Protein AF-A0AAV5J880-F1 (afdb_monomer_lite)

Sequence (128 aa):
MFLLFVLTVALAVVATTCWPHLLNKWCQSLRRSCTEEVECVVCLSKVSRSEKLRSLPTCRHTYHHSCIENWLKVRPTCPLCRIHVPPRRNFLLTLLLYLVQRIGKWLQKYPLTSEIQSAVWESLGYIS

Foldseek 3Di:
DVVVVVVVVVVVCVVPVPPPPVVVVPPPPPPDDDDPQQAAPQVRHGDDPPAQKDAAPPPRRIHGPVSVVVVCVPAQADPPPRHGGDPPDPVVVVVVVVVVVVVVVVCVVDPDPPVVVVVVCVVVVNDD

Organism: NCBI:txid152421

Structure (mmCIF, N/CA/C/O backbone):
data_AF-A0AAV5J880-F1
#
_entry.id   AF-A0AAV5J880-F1
#
loop_
_atom_site.group_PDB
_atom_site.id
_atom_site.type_symbol
_atom_site.label_atom_id
_atom_site.label_alt_id
_atom_site.label_comp_id
_atom_site.label_asym_id
_atom_site.label_entity_id
_atom_site.label_seq_id
_atom_site.pdbx_PDB_ins_code
_atom_site.Cartn_x
_atom_site.Cartn_y
_atom_site.Cartn_z
_atom_site.occupancy
_atom_site.B_iso_or_equiv
_atom_site.auth_seq_id
_atom_site.auth_comp_id
_atom_site.auth_asym_id
_atom_site.auth_atom_id
_atom_site.pdbx_PDB_model_num
ATOM 1 N N . MET A 1 1 ? -19.280 62.626 -11.057 1.00 74.25 1 MET A N 1
ATOM 2 C CA . MET A 1 1 ? -20.486 61.834 -10.710 1.00 74.25 1 MET A CA 1
ATOM 3 C C . MET A 1 1 ? -20.459 60.429 -11.316 1.00 74.25 1 MET A C 1
ATOM 5 O O . MET A 1 1 ? -20.581 59.485 -10.553 1.00 74.25 1 MET A O 1
ATOM 9 N N . PHE A 1 2 ? -20.199 60.256 -12.620 1.00 74.38 2 PHE A N 1
ATOM 10 C CA . PHE A 1 2 ? -20.084 58.922 -13.247 1.00 74.38 2 PHE A CA 1
ATOM 11 C C . PHE A 1 2 ? -18.973 58.031 -12.662 1.00 74.38 2 PHE A C 1
ATOM 13 O O . PHE A 1 2 ? -19.210 56.858 -12.413 1.00 74.38 2 PHE A O 1
ATOM 20 N N . LEU A 1 3 ? -17.793 58.583 -12.352 1.00 76.12 3 LEU A N 1
ATOM 21 C CA . LEU A 1 3 ? -16.695 57.814 -11.739 1.00 76.12 3 LEU A CA 1
ATOM 22 C C . LEU A 1 3 ? -17.024 57.311 -10.325 1.00 76.12 3 LEU A C 1
ATOM 24 O O . LEU A 1 3 ? -16.659 56.196 -9.971 1.00 76.12 3 LEU A O 1
ATOM 28 N N . LEU A 1 4 ? -17.761 58.104 -9.539 1.00 76.38 4 LEU A N 1
ATOM 29 C CA . LEU A 1 4 ? -18.234 57.688 -8.215 1.00 76.38 4 LEU A CA 1
ATOM 30 C C . LEU A 1 4 ? -19.270 56.567 -8.335 1.00 76.38 4 LEU A C 1
ATOM 32 O O . LEU A 1 4 ? -19.216 55.623 -7.562 1.00 76.38 4 LEU A O 1
ATOM 36 N N . PHE A 1 5 ? -20.148 56.631 -9.339 1.00 81.44 5 PHE A N 1
ATOM 37 C CA . PHE A 1 5 ? -21.125 55.578 -9.614 1.00 81.44 5 PHE A CA 1
ATOM 38 C C . PHE A 1 5 ? -20.465 54.271 -10.083 1.00 81.44 5 PHE A C 1
ATOM 40 O O . PHE A 1 5 ? -20.833 53.191 -9.639 1.00 81.44 5 PHE A O 1
ATOM 47 N N . VAL A 1 6 ? -19.438 54.351 -10.934 1.00 81.81 6 VAL A N 1
ATOM 48 C CA . VAL A 1 6 ? -18.683 53.164 -11.372 1.00 81.81 6 VAL A CA 1
ATOM 49 C C . VAL A 1 6 ? -17.923 52.532 -10.202 1.00 81.81 6 VAL A C 1
ATOM 51 O O . VAL A 1 6 ? -17.913 51.310 -10.074 1.00 81.81 6 VAL A O 1
ATOM 54 N N . LEU A 1 7 ? -17.343 53.341 -9.308 1.00 81.62 7 LEU A N 1
ATOM 55 C CA . LEU A 1 7 ? -16.663 52.840 -8.112 1.00 81.62 7 LEU A CA 1
ATOM 56 C C . LEU A 1 7 ? -17.636 52.215 -7.106 1.00 81.62 7 LEU A C 1
ATOM 58 O O . LEU A 1 7 ? -17.335 51.156 -6.561 1.00 81.62 7 LEU A O 1
ATOM 62 N N . THR A 1 8 ? -18.813 52.806 -6.880 1.00 81.56 8 THR A N 1
ATOM 63 C CA . THR A 1 8 ? -19.807 52.223 -5.965 1.00 81.56 8 THR A CA 1
ATOM 64 C C . THR A 1 8 ? -20.385 50.921 -6.510 1.00 81.56 8 THR A C 1
ATOM 66 O O . THR A 1 8 ? -20.529 49.963 -5.753 1.00 81.56 8 THR A O 1
ATOM 69 N N . VAL A 1 9 ? -20.641 50.840 -7.820 1.00 81.81 9 VAL A N 1
ATOM 70 C CA . VAL A 1 9 ? -21.085 49.600 -8.471 1.00 81.81 9 VAL A CA 1
ATOM 71 C C . VAL A 1 9 ? -19.985 48.535 -8.420 1.00 81.81 9 VAL A C 1
ATOM 73 O O . VAL A 1 9 ? -20.271 47.397 -8.063 1.00 81.81 9 VAL A O 1
ATOM 76 N N . ALA A 1 10 ? -18.722 48.885 -8.682 1.00 80.19 10 ALA A N 1
ATOM 77 C CA . ALA A 1 10 ? -17.607 47.939 -8.601 1.00 80.19 10 ALA A CA 1
ATOM 78 C C . ALA A 1 10 ? -17.411 47.381 -7.179 1.00 80.19 10 ALA A C 1
ATOM 80 O O . ALA A 1 10 ? -17.258 46.172 -7.008 1.00 80.19 10 ALA A O 1
ATOM 81 N N . LEU A 1 11 ? -17.479 48.233 -6.150 1.00 78.56 11 LEU A N 1
ATOM 82 C CA . LEU A 1 11 ? -17.375 47.807 -4.750 1.00 78.56 11 LEU A CA 1
ATOM 83 C C . LEU A 1 11 ? -18.558 46.921 -4.325 1.00 78.56 11 LEU A C 1
ATOM 85 O O . LEU A 1 11 ? -18.355 45.927 -3.629 1.00 78.56 11 LEU A O 1
ATOM 89 N N . ALA A 1 12 ? -19.776 47.225 -4.785 1.00 78.00 12 ALA A N 1
ATOM 90 C CA . ALA A 1 12 ? -20.960 46.408 -4.518 1.00 78.00 12 ALA A CA 1
ATOM 91 C C . ALA A 1 12 ? -20.909 45.040 -5.227 1.00 78.00 12 ALA A C 1
ATOM 93 O O . ALA A 1 12 ? -21.299 44.025 -4.647 1.00 78.00 12 ALA A O 1
ATOM 94 N N . VAL A 1 13 ? -20.384 44.984 -6.455 1.00 73.56 13 VAL A N 1
ATOM 95 C CA . VAL A 1 13 ? -20.176 43.724 -7.188 1.00 73.56 13 VAL A CA 1
ATOM 96 C C . VAL A 1 13 ? -19.132 42.860 -6.476 1.00 73.56 13 VAL A C 1
ATOM 98 O O . VAL A 1 13 ? -19.406 41.696 -6.207 1.00 73.56 13 VAL A O 1
ATOM 101 N N . VAL A 1 14 ? -17.993 43.427 -6.060 1.00 67.69 14 VAL A N 1
ATOM 102 C CA . VAL A 1 14 ? -16.963 42.688 -5.299 1.00 67.69 14 VAL A CA 1
ATOM 103 C C . VAL A 1 14 ? -17.510 42.165 -3.964 1.00 67.69 14 VAL A C 1
ATOM 105 O O . VAL A 1 14 ? -17.241 41.020 -3.593 1.00 67.69 14 VAL A O 1
ATOM 108 N N . ALA A 1 15 ? -18.320 42.965 -3.263 1.00 67.25 15 ALA A N 1
ATOM 109 C CA . ALA A 1 15 ? -18.946 42.561 -2.007 1.00 67.25 15 ALA A CA 1
ATOM 110 C C . ALA A 1 15 ? -19.981 41.434 -2.181 1.00 67.25 15 ALA A C 1
ATOM 112 O O . ALA A 1 15 ? -20.133 40.614 -1.283 1.00 67.25 15 ALA A O 1
ATOM 113 N N . THR A 1 16 ? -20.674 41.351 -3.321 1.00 65.75 16 THR A N 1
ATOM 114 C CA . THR A 1 16 ? -21.747 40.364 -3.545 1.00 65.75 16 THR A CA 1
ATOM 115 C C . THR A 1 16 ? -21.271 39.078 -4.223 1.00 65.75 16 THR A C 1
ATOM 117 O O . THR A 1 16 ? -21.770 38.004 -3.891 1.00 65.75 16 THR A O 1
ATOM 120 N N . THR A 1 17 ? -20.263 39.125 -5.100 1.00 60.97 17 THR A N 1
ATOM 121 C CA . THR A 1 17 ? -19.743 37.923 -5.782 1.00 60.97 17 THR A CA 1
ATOM 122 C C . THR A 1 17 ? -18.759 37.114 -4.937 1.00 60.97 17 THR A C 1
AT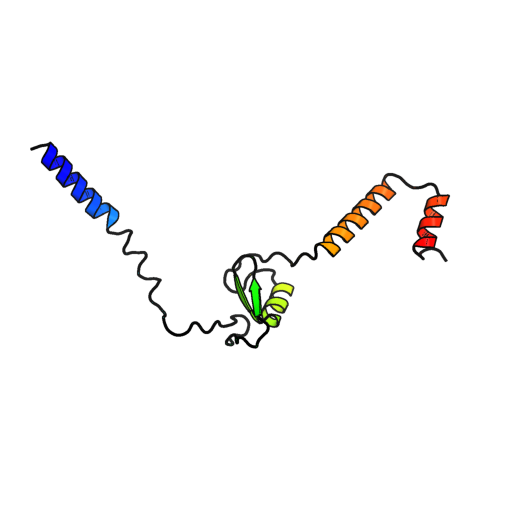OM 124 O O . THR A 1 17 ? -18.529 35.942 -5.227 1.00 60.97 17 THR A O 1
ATOM 127 N N . CYS A 1 18 ? -18.183 37.701 -3.881 1.00 54.94 18 CYS A N 1
ATOM 128 C CA . CYS A 1 18 ? -17.237 37.008 -2.998 1.00 54.94 18 CYS A CA 1
ATOM 129 C C . CYS A 1 18 ? -17.882 36.461 -1.705 1.00 54.94 18 CYS A C 1
ATOM 131 O O . CYS A 1 18 ? -17.283 35.641 -1.007 1.00 54.94 18 CYS A O 1
ATOM 133 N N . TRP A 1 19 ? -19.120 36.860 -1.388 1.00 51.66 19 TRP A N 1
ATOM 134 C CA . TRP A 1 19 ? -19.759 36.546 -0.103 1.00 51.66 19 TRP A CA 1
ATOM 135 C C . TRP A 1 19 ? -20.428 35.157 0.013 1.00 51.66 19 TRP A C 1
ATOM 137 O O . TRP A 1 19 ? -20.451 34.637 1.127 1.00 51.66 19 TRP A O 1
ATOM 147 N N . PRO A 1 20 ? -20.884 34.449 -1.048 1.00 53.09 20 PRO A N 1
ATOM 148 C CA . PRO A 1 20 ? -21.447 33.108 -0.855 1.00 53.09 20 PRO A CA 1
ATOM 149 C C . PRO A 1 20 ? -20.469 31.952 -1.132 1.00 53.09 20 PRO A C 1
ATOM 151 O O . PRO A 1 20 ? -20.830 30.800 -0.904 1.00 53.09 20 PRO A O 1
ATOM 154 N N . HIS A 1 21 ? -19.225 32.205 -1.565 1.00 52.31 21 HIS A N 1
ATOM 155 C CA . HIS A 1 21 ? -18.253 31.123 -1.811 1.00 52.31 21 HIS A CA 1
ATOM 156 C C . HIS A 1 21 ? -17.280 30.849 -0.653 1.00 52.31 21 HIS A C 1
ATOM 158 O O . HIS A 1 21 ? -16.712 29.757 -0.583 1.00 52.31 21 HIS A O 1
ATOM 164 N N . LEU A 1 22 ? -17.129 31.782 0.293 1.00 52.81 22 LEU A N 1
ATOM 165 C CA . LEU A 1 22 ? -16.276 31.608 1.478 1.00 52.81 22 LEU A CA 1
ATOM 166 C C . LEU A 1 22 ? -17.024 31.069 2.710 1.00 52.81 22 LEU A C 1
ATOM 168 O O . LEU A 1 22 ? -16.373 30.580 3.625 1.00 52.81 22 LEU A O 1
ATOM 172 N N . LEU A 1 23 ? -18.363 31.051 2.717 1.00 53.69 23 LEU A N 1
ATOM 173 C CA . LEU A 1 23 ? -19.167 30.489 3.817 1.00 53.69 23 LEU A CA 1
ATOM 174 C C . LEU A 1 23 ? -19.648 29.041 3.580 1.00 53.69 23 LEU A C 1
ATOM 176 O O . LEU A 1 23 ? -20.038 28.374 4.531 1.00 53.69 23 LEU A O 1
ATOM 180 N N . ASN A 1 24 ? -19.534 28.493 2.361 1.00 53.28 24 ASN A N 1
ATOM 181 C CA . ASN A 1 24 ? -19.839 27.073 2.087 1.00 53.28 24 ASN A CA 1
ATOM 182 C C . ASN A 1 24 ? -18.634 26.130 2.328 1.00 53.28 24 ASN A C 1
ATOM 184 O O . ASN A 1 24 ? -18.773 24.913 2.376 1.00 53.28 24 ASN A O 1
ATOM 188 N N . LYS A 1 25 ? -17.422 26.660 2.544 1.00 47.94 25 LYS A N 1
ATOM 189 C CA . LYS A 1 25 ? -16.267 25.834 2.961 1.00 47.94 25 LYS A CA 1
ATOM 190 C C . LYS A 1 25 ? -16.120 25.676 4.477 1.00 47.94 25 LYS A C 1
ATOM 192 O O . LYS A 1 25 ? -15.216 24.979 4.922 1.00 47.94 25 LYS A O 1
ATOM 197 N N . TRP A 1 26 ? -17.012 26.273 5.265 1.00 50.16 26 TRP A N 1
ATOM 198 C CA . TRP A 1 26 ? -16.858 26.380 6.720 1.00 50.16 26 TRP A CA 1
ATOM 199 C C . TRP A 1 26 ? -17.897 25.601 7.539 1.00 50.16 26 TRP A C 1
ATOM 201 O O . TRP A 1 26 ? -18.022 25.814 8.740 1.00 50.16 26 TRP A O 1
ATOM 211 N N . CYS A 1 27 ? -18.578 24.623 6.931 1.00 53.75 27 CYS A N 1
ATOM 212 C CA . CYS A 1 27 ? -19.441 23.676 7.654 1.00 53.75 27 CYS A CA 1
ATOM 213 C C . CYS A 1 27 ? -19.141 22.190 7.364 1.00 53.75 27 CYS A C 1
ATOM 215 O O . CYS A 1 27 ? -20.025 21.343 7.445 1.00 53.75 27 CYS A O 1
ATOM 217 N N . GLN A 1 28 ? -17.878 21.850 7.070 1.00 51.00 28 GLN A N 1
ATOM 218 C CA . GLN A 1 28 ? -17.387 20.460 7.143 1.00 51.00 28 GLN A CA 1
ATOM 219 C C . GLN A 1 28 ? -16.157 20.262 8.048 1.00 51.00 28 GLN A C 1
ATOM 221 O O . GLN A 1 28 ? -15.765 19.122 8.272 1.00 51.00 28 GLN A O 1
ATOM 226 N N . SER A 1 29 ? -15.584 21.319 8.640 1.00 51.22 29 SER A N 1
ATOM 227 C CA . SER A 1 29 ? -14.341 21.205 9.433 1.00 51.22 29 SER A CA 1
ATOM 228 C C . SER A 1 29 ? -14.491 21.361 10.954 1.00 51.22 29 SER A C 1
ATOM 230 O O . SER A 1 29 ? -13.483 21.368 11.648 1.00 51.22 29 SER A O 1
ATOM 232 N N . LEU A 1 30 ? -15.711 21.427 11.506 1.00 54.22 30 LEU A N 1
ATOM 233 C CA . LEU A 1 30 ? -15.945 21.537 12.963 1.00 54.22 30 LEU A CA 1
ATOM 234 C C . LEU A 1 30 ? -16.830 20.414 13.546 1.00 54.22 30 LEU A C 1
ATOM 236 O O . LEU A 1 30 ? -17.735 20.629 14.346 1.00 54.22 30 LEU A O 1
ATOM 240 N N . ARG A 1 31 ? -16.497 19.172 13.182 1.00 48.25 31 ARG A N 1
ATOM 241 C CA . ARG A 1 31 ? -16.631 17.956 14.014 1.00 48.25 31 ARG A CA 1
ATOM 242 C C . ARG A 1 31 ? -15.374 17.133 13.702 1.00 48.25 31 ARG A C 1
ATOM 244 O O . ARG A 1 31 ? -15.294 16.603 12.608 1.00 48.25 31 ARG A O 1
ATOM 251 N N . ARG A 1 32 ? -14.344 17.006 14.537 1.00 41.75 32 ARG A N 1
ATOM 252 C CA . ARG A 1 32 ? -14.260 16.887 15.998 1.00 41.75 32 ARG A CA 1
ATOM 253 C C . ARG A 1 32 ? -12.866 17.349 16.453 1.00 41.75 32 ARG A C 1
ATOM 255 O O . ARG A 1 32 ? -11.891 17.071 15.770 1.00 41.75 32 ARG A O 1
ATOM 262 N N . SER A 1 33 ? -12.770 17.960 17.630 1.00 60.00 33 SER A N 1
ATOM 263 C CA . SER A 1 33 ? -11.535 17.972 18.423 1.00 60.00 33 SER A CA 1
ATOM 264 C C . SER A 1 33 ? -11.758 17.082 19.642 1.00 60.00 33 SER A C 1
ATOM 266 O O . SER A 1 33 ? -12.774 17.255 20.314 1.00 60.00 33 SER A O 1
ATOM 268 N N . CYS A 1 34 ? -10.860 16.119 19.855 1.00 42.31 34 CYS A N 1
ATOM 269 C CA . CYS A 1 34 ? -10.397 15.569 21.139 1.00 42.31 34 CYS A CA 1
ATOM 270 C C . CYS A 1 34 ? -9.765 14.209 20.837 1.00 42.31 34 CYS A C 1
ATOM 272 O O . CYS A 1 34 ? -10.493 13.272 20.536 1.00 42.31 34 CYS A O 1
ATOM 274 N N . THR A 1 35 ? -8.429 14.142 20.863 1.00 42.50 35 THR A N 1
ATOM 275 C CA . THR A 1 35 ? -7.615 12.930 20.643 1.00 42.50 35 THR A CA 1
ATOM 276 C C . THR A 1 35 ? -8.032 12.119 19.410 1.00 42.50 35 THR A C 1
ATOM 278 O O . THR A 1 35 ? -8.890 11.247 19.509 1.00 42.50 35 THR A O 1
ATOM 281 N N . GLU A 1 36 ? -7.418 12.357 18.243 1.00 52.62 36 GLU A N 1
ATOM 282 C CA . GLU A 1 36 ? -7.515 11.385 17.143 1.00 52.62 36 GLU A CA 1
ATOM 283 C C . GLU A 1 36 ? -6.768 10.112 17.553 1.00 52.62 36 GLU A C 1
ATOM 285 O O . GLU A 1 36 ? -5.595 9.900 17.245 1.00 52.62 36 GLU A O 1
ATOM 290 N N . GLU A 1 37 ? -7.446 9.269 18.322 1.00 59.38 37 GLU A N 1
ATOM 291 C CA . GLU A 1 37 ? -7.109 7.867 18.420 1.00 59.38 37 GLU A CA 1
ATOM 292 C C . GLU A 1 37 ? -7.260 7.320 17.003 1.00 59.38 37 GLU A C 1
ATOM 294 O O . GLU A 1 37 ? -8.363 7.191 16.475 1.00 59.38 37 GLU A O 1
ATOM 299 N N . VAL A 1 38 ? -6.131 7.106 16.329 1.00 74.81 38 VAL A N 1
ATOM 300 C CA . VAL A 1 38 ? -6.124 6.476 15.011 1.00 74.81 38 VAL A CA 1
ATOM 301 C C . VAL A 1 38 ? -6.773 5.107 15.196 1.00 74.81 38 VAL A C 1
ATOM 303 O O . VAL A 1 38 ? -6.309 4.310 16.001 1.00 74.81 38 VAL A O 1
ATOM 306 N N . GLU A 1 39 ? -7.865 4.825 14.496 1.00 86.50 39 GLU A N 1
ATOM 307 C CA . GLU A 1 39 ? -8.527 3.521 14.548 1.00 86.50 39 GLU A CA 1
ATOM 308 C C . GLU A 1 39 ? -8.256 2.753 13.258 1.00 86.50 39 GLU A C 1
ATOM 310 O O . GLU A 1 39 ? -8.347 3.276 12.143 1.00 86.50 39 GLU A O 1
ATOM 315 N N . CYS A 1 40 ? -7.925 1.473 13.395 1.00 91.12 40 CYS A N 1
ATOM 316 C CA . CYS A 1 40 ? -7.769 0.598 12.249 1.00 91.12 40 CYS A CA 1
ATOM 317 C C . CYS A 1 40 ? -9.162 0.199 11.758 1.00 91.12 40 CYS A C 1
ATOM 319 O O . CYS A 1 40 ? -9.767 -0.720 12.300 1.00 91.12 40 CYS A O 1
ATOM 321 N N . VAL A 1 41 ? -9.658 0.822 10.687 1.00 90.62 41 VAL A N 1
ATOM 322 C CA . VAL A 1 41 ? -11.016 0.544 10.166 1.00 90.62 41 VAL A CA 1
ATOM 323 C C . VAL A 1 41 ? -11.240 -0.886 9.661 1.00 90.62 41 VAL A C 1
ATOM 325 O O . VAL A 1 41 ? -12.366 -1.266 9.366 1.00 90.62 41 VAL A O 1
ATOM 328 N N . VAL A 1 42 ? -10.180 -1.689 9.549 1.00 90.44 42 VAL A N 1
ATOM 329 C CA . VAL A 1 42 ? -10.286 -3.105 9.173 1.00 90.44 42 VAL A CA 1
ATOM 330 C C . VAL A 1 42 ? -10.701 -3.971 10.367 1.00 90.44 42 VAL A C 1
ATOM 332 O O . VAL A 1 42 ? -11.452 -4.920 10.184 1.00 90.44 42 VAL A O 1
ATOM 335 N N . CYS A 1 43 ? -10.222 -3.661 11.577 1.00 92.44 43 CYS A N 1
ATOM 336 C CA . CYS A 1 43 ? -10.547 -4.412 12.799 1.00 92.44 43 CYS A CA 1
ATOM 337 C C . CYS A 1 43 ? -11.334 -3.595 13.834 1.00 92.44 43 CYS A C 1
ATOM 339 O O . CYS A 1 43 ? -11.675 -4.124 14.886 1.00 92.44 43 CYS A O 1
ATOM 341 N N . LEU A 1 44 ? -11.615 -2.321 13.538 1.00 89.19 44 LEU A N 1
ATOM 342 C CA . LEU A 1 44 ? -12.342 -1.3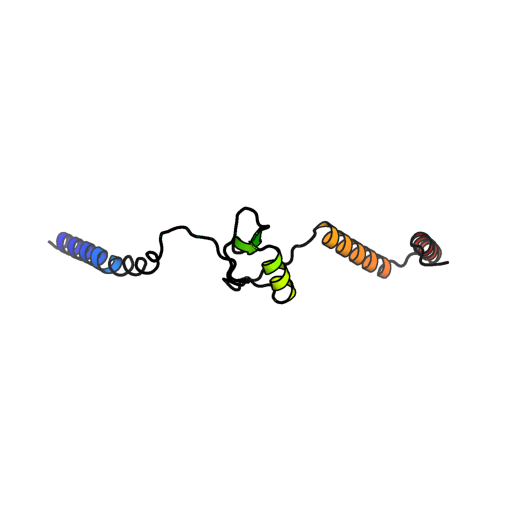72 14.386 1.00 89.19 44 LEU A CA 1
ATOM 343 C C . LEU A 1 44 ? -11.717 -1.194 15.781 1.00 89.19 44 LEU A C 1
ATOM 345 O O . LEU A 1 44 ? -12.412 -0.934 16.756 1.00 89.19 44 LEU A O 1
ATOM 349 N N . SER A 1 45 ? -10.398 -1.375 15.890 1.00 87.88 45 SER A N 1
ATOM 350 C CA . SER A 1 45 ? -9.652 -1.238 17.147 1.00 87.88 45 SER A CA 1
ATOM 351 C C . SER A 1 45 ? -8.717 -0.035 17.088 1.00 87.88 45 SER A C 1
ATOM 353 O O . SER A 1 45 ? -8.191 0.294 16.016 1.00 87.88 45 SER A O 1
ATOM 355 N N . LYS A 1 46 ? -8.482 0.591 18.245 1.00 86.38 46 LYS A N 1
ATOM 356 C CA . LYS A 1 46 ? -7.515 1.683 18.389 1.00 86.38 46 LYS A CA 1
ATOM 357 C C . LYS A 1 46 ? -6.122 1.204 18.018 1.00 86.38 46 LYS A C 1
ATOM 359 O O . LYS A 1 46 ? -5.722 0.102 18.372 1.00 86.38 46 LYS A O 1
ATOM 364 N N . VAL A 1 47 ? -5.401 2.065 17.324 1.00 83.44 47 VAL A N 1
ATOM 365 C CA . VAL A 1 47 ? -4.025 1.851 16.911 1.00 83.44 47 VAL A CA 1
ATOM 366 C C . VAL A 1 47 ? -3.102 2.376 18.004 1.00 83.44 47 VAL A C 1
ATOM 368 O O . VAL A 1 47 ? -3.086 3.573 18.297 1.00 83.44 47 VAL A O 1
ATOM 371 N N . SER A 1 48 ? -2.309 1.491 18.603 1.00 79.81 48 SER A N 1
ATOM 372 C CA . SER A 1 48 ? -1.324 1.862 19.621 1.00 79.81 48 SER A CA 1
ATOM 373 C C . SER A 1 48 ? 0.082 2.033 19.033 1.00 79.81 48 SER A C 1
ATOM 375 O O . SER A 1 48 ? 0.437 1.458 18.005 1.00 79.81 48 SER A O 1
ATOM 377 N N . ARG A 1 49 ? 0.931 2.826 19.704 1.00 69.19 49 ARG A N 1
ATOM 378 C CA . ARG A 1 49 ? 2.342 3.013 19.302 1.00 69.19 49 ARG A CA 1
ATOM 379 C C . ARG A 1 49 ? 3.197 1.751 19.474 1.00 69.19 49 ARG A C 1
ATOM 381 O O . ARG A 1 49 ? 4.262 1.673 18.871 1.00 69.19 49 ARG A O 1
ATOM 388 N N . SER A 1 50 ? 2.764 0.801 20.301 1.00 79.88 50 SER A N 1
ATOM 389 C CA . SER A 1 50 ? 3.453 -0.476 20.523 1.00 79.88 50 SER A CA 1
ATOM 390 C C . SER A 1 50 ? 3.163 -1.507 19.431 1.00 79.88 50 SER A C 1
ATOM 392 O O . SER A 1 50 ? 3.876 -2.505 19.326 1.00 79.88 50 SER A O 1
ATOM 394 N N . GLU A 1 51 ? 2.139 -1.289 18.607 1.00 83.38 51 GLU A N 1
ATOM 395 C CA . GLU A 1 51 ? 1.761 -2.210 17.542 1.00 83.38 51 GLU A CA 1
ATOM 396 C C . GLU A 1 51 ? 2.538 -1.953 16.250 1.00 83.38 51 GLU A C 1
ATOM 398 O O . GLU A 1 51 ? 2.959 -0.841 15.930 1.00 83.38 51 GLU A O 1
ATOM 403 N N . LYS A 1 52 ? 2.720 -3.011 15.452 1.00 88.81 52 LYS A N 1
ATOM 404 C CA . LYS A 1 52 ? 3.294 -2.878 14.110 1.00 88.81 52 LYS A CA 1
ATOM 405 C C . LYS A 1 52 ? 2.260 -2.248 13.188 1.00 88.81 52 LYS A C 1
ATOM 407 O O . LYS A 1 52 ? 1.301 -2.904 12.778 1.00 88.81 52 LYS A O 1
ATOM 412 N N . LEU A 1 53 ? 2.491 -0.994 12.828 1.00 91.44 53 LEU A N 1
ATOM 413 C CA . LEU A 1 53 ? 1.627 -0.231 11.936 1.00 91.44 53 LEU A CA 1
ATOM 414 C C . LEU A 1 53 ? 2.213 -0.134 10.543 1.00 91.44 53 LEU A C 1
ATOM 416 O O . LEU A 1 53 ? 3.425 -0.196 10.335 1.00 91.44 53 LEU A O 1
ATOM 420 N N . ARG A 1 54 ? 1.326 0.034 9.570 1.00 90.12 54 ARG A N 1
ATOM 421 C CA . ARG A 1 54 ? 1.705 0.247 8.184 1.00 90.12 54 ARG A CA 1
ATOM 422 C C . ARG A 1 54 ? 0.832 1.319 7.563 1.00 90.12 54 ARG A C 1
ATOM 424 O O . ARG A 1 54 ? -0.393 1.205 7.545 1.00 90.12 54 ARG A O 1
ATOM 431 N N . SER A 1 55 ? 1.494 2.319 6.996 1.00 91.00 55 SER A N 1
ATOM 432 C CA . SER A 1 55 ? 0.859 3.363 6.198 1.00 91.00 55 SER A CA 1
ATOM 433 C C . SER A 1 55 ? 0.990 3.042 4.712 1.00 91.00 55 SER A C 1
ATOM 435 O O . SER A 1 55 ? 2.033 2.576 4.242 1.00 91.00 55 SER A O 1
ATOM 437 N N . LEU A 1 56 ? -0.083 3.267 3.958 1.00 91.12 56 LEU A N 1
ATOM 438 C CA . LEU A 1 56 ? -0.081 3.058 2.511 1.00 91.12 56 LEU A CA 1
ATOM 439 C C . LEU A 1 56 ? 0.699 4.178 1.796 1.00 91.12 56 LEU A C 1
ATOM 441 O O . LEU A 1 56 ? 0.515 5.345 2.133 1.00 91.12 56 LEU A O 1
ATOM 445 N N . PRO A 1 57 ? 1.525 3.875 0.777 1.00 87.62 57 PRO A N 1
ATOM 446 C CA . PRO A 1 57 ? 2.398 4.873 0.151 1.00 87.62 57 PRO A CA 1
ATOM 447 C C . PRO A 1 57 ? 1.638 5.950 -0.636 1.00 87.62 57 PRO A C 1
ATOM 449 O O . PRO A 1 57 ? 2.099 7.083 -0.717 1.00 87.62 57 PRO A O 1
ATOM 452 N N . THR A 1 58 ? 0.477 5.615 -1.206 1.00 87.94 58 THR A N 1
ATOM 453 C CA . THR A 1 58 ? -0.297 6.512 -2.081 1.00 87.94 58 THR A CA 1
ATOM 454 C C . THR A 1 58 ? -1.197 7.468 -1.304 1.00 87.94 58 THR A C 1
ATOM 456 O O . THR A 1 58 ? -1.248 8.651 -1.616 1.00 87.94 58 THR A O 1
ATOM 459 N N . CYS A 1 59 ? -1.900 6.974 -0.284 1.00 92.25 59 CYS A N 1
ATOM 460 C CA . CYS A 1 59 ? -2.899 7.748 0.462 1.00 92.25 59 CYS A CA 1
ATOM 461 C C . CYS A 1 59 ? -2.552 7.984 1.937 1.00 92.25 59 CYS A C 1
ATOM 463 O O . CYS A 1 59 ? -3.335 8.608 2.640 1.00 92.25 59 CYS A O 1
ATOM 465 N N . ARG A 1 60 ? -1.427 7.449 2.431 1.00 90.06 60 ARG A N 1
ATOM 466 C CA . ARG A 1 60 ? -0.899 7.611 3.803 1.00 90.06 60 ARG A CA 1
ATOM 467 C C . ARG A 1 60 ? -1.795 7.163 4.965 1.00 90.06 60 ARG A C 1
ATOM 469 O O . ARG A 1 60 ? -1.360 7.232 6.106 1.00 90.06 60 ARG A O 1
ATOM 476 N N . HIS A 1 61 ? -2.981 6.626 4.696 1.00 92.12 61 HIS A N 1
ATOM 477 C CA . HIS A 1 61 ? -3.809 5.961 5.700 1.00 92.12 61 HIS A CA 1
ATOM 478 C C . HIS A 1 61 ? -3.062 4.824 6.410 1.00 92.12 61 HIS A C 1
ATOM 480 O O . HIS A 1 61 ? -2.384 4.023 5.755 1.00 92.12 61 HIS A O 1
ATOM 486 N N . THR A 1 62 ? -3.225 4.761 7.731 1.00 91.12 62 THR A N 1
ATOM 487 C CA . THR A 1 62 ? -2.498 3.867 8.640 1.00 91.12 62 THR A CA 1
ATOM 488 C C . THR A 1 62 ? -3.413 2.782 9.189 1.00 91.12 62 THR A C 1
ATOM 490 O O . THR A 1 62 ? -4.559 3.039 9.542 1.00 91.12 62 THR A O 1
ATOM 493 N N . TYR A 1 63 ? -2.884 1.565 9.266 1.00 92.50 63 TYR A N 1
ATOM 494 C CA . TYR A 1 63 ? -3.587 0.372 9.726 1.00 92.50 63 TYR A CA 1
ATOM 495 C C . TYR A 1 63 ? -2.620 -0.516 10.517 1.00 92.50 63 TYR A C 1
ATOM 497 O O . TYR A 1 63 ? -1.399 -0.375 10.384 1.00 92.50 63 TYR A O 1
ATOM 505 N N . HIS A 1 64 ? -3.139 -1.500 11.253 1.00 94.19 64 HIS A N 1
ATOM 506 C CA . HIS A 1 64 ? -2.305 -2.609 11.722 1.00 94.19 64 HIS A CA 1
ATOM 507 C C . HIS A 1 64 ? -1.680 -3.340 10.531 1.00 94.19 64 HIS A C 1
ATOM 509 O O . HIS A 1 64 ? -2.356 -3.603 9.531 1.00 94.19 64 HIS A O 1
ATOM 515 N N . HIS A 1 65 ? -0.398 -3.694 10.647 1.00 92.75 65 HIS A N 1
ATOM 516 C CA . HIS A 1 65 ? 0.352 -4.366 9.587 1.00 92.75 65 HIS A CA 1
ATOM 517 C C . HIS A 1 65 ? -0.350 -5.647 9.117 1.00 92.75 65 HIS A C 1
ATOM 519 O O . HIS A 1 65 ? -0.522 -5.843 7.916 1.00 92.75 65 HIS A O 1
ATOM 525 N N . SER A 1 66 ? -0.806 -6.481 10.056 1.00 93.25 66 SER A N 1
ATOM 526 C CA . SER A 1 66 ? -1.525 -7.732 9.776 1.00 93.25 66 SER A CA 1
ATOM 527 C C . SER A 1 66 ? -2.856 -7.493 9.057 1.00 93.25 66 SER A C 1
ATOM 529 O O . SER A 1 66 ? -3.158 -8.160 8.067 1.00 93.25 66 SER A O 1
ATOM 531 N N . CYS A 1 67 ? -3.635 -6.509 9.515 1.00 94.56 67 CYS A N 1
ATOM 532 C CA . CYS A 1 67 ? -4.924 -6.162 8.925 1.00 94.56 67 CYS A CA 1
ATOM 533 C C . CYS A 1 67 ? -4.781 -5.727 7.464 1.00 94.56 67 CYS A C 1
ATOM 535 O O . CYS A 1 67 ? -5.480 -6.247 6.593 1.00 94.56 67 CYS A O 1
ATOM 537 N N . ILE A 1 68 ? -3.864 -4.796 7.181 1.00 93.50 68 ILE A N 1
ATOM 538 C CA . ILE A 1 68 ? -3.700 -4.288 5.816 1.00 93.50 68 ILE A CA 1
ATOM 539 C C . ILE A 1 68 ? -3.033 -5.309 4.893 1.00 93.50 68 ILE A C 1
ATOM 541 O O . ILE A 1 68 ? -3.364 -5.369 3.714 1.00 93.50 68 ILE A O 1
ATOM 545 N N . GLU A 1 69 ? -2.133 -6.148 5.405 1.00 91.88 69 GLU A N 1
ATOM 546 C CA . GLU A 1 69 ? -1.519 -7.219 4.620 1.00 91.88 69 GLU A CA 1
ATOM 547 C C . GLU A 1 69 ? -2.554 -8.250 4.159 1.00 91.88 69 GLU A C 1
ATOM 549 O O . GLU A 1 69 ? -2.581 -8.603 2.980 1.00 91.88 69 GLU A O 1
ATOM 554 N N . ASN A 1 70 ? -3.451 -8.681 5.049 1.00 93.38 70 ASN A N 1
ATOM 555 C CA . ASN A 1 70 ? -4.521 -9.609 4.689 1.00 93.38 70 ASN A CA 1
ATOM 556 C C . ASN A 1 70 ? -5.535 -8.980 3.729 1.00 93.38 70 ASN A C 1
ATOM 558 O O . ASN A 1 70 ? -5.959 -9.634 2.778 1.00 93.38 70 ASN A O 1
ATOM 562 N N . TRP A 1 71 ? -5.870 -7.701 3.918 1.00 94.19 71 TRP A N 1
ATOM 563 C CA . TRP A 1 71 ? -6.743 -6.979 2.995 1.00 94.19 71 TRP A CA 1
ATOM 564 C C . TRP A 1 71 ? -6.164 -6.930 1.574 1.00 94.19 71 TRP A C 1
ATOM 566 O O . TRP A 1 71 ? -6.851 -7.275 0.610 1.00 94.19 71 TRP A O 1
ATOM 576 N N . LEU A 1 72 ? -4.882 -6.568 1.442 1.00 92.88 72 LEU A N 1
ATOM 577 C CA . LEU A 1 72 ? -4.215 -6.408 0.146 1.00 92.88 72 LEU A CA 1
ATOM 578 C C . LEU A 1 72 ? -4.010 -7.723 -0.622 1.00 92.88 72 LEU A C 1
ATOM 580 O O . LEU A 1 72 ? -3.840 -7.671 -1.838 1.00 92.88 72 LEU A O 1
ATOM 584 N N . LYS A 1 73 ? -4.065 -8.887 0.045 1.00 90.94 73 LYS A N 1
ATOM 585 C CA . LYS A 1 73 ? -4.073 -10.202 -0.627 1.00 90.94 73 LYS A CA 1
ATOM 586 C C . LYS A 1 73 ? -5.344 -10.431 -1.447 1.00 90.94 73 LYS A C 1
ATOM 588 O O . LYS A 1 73 ? -5.291 -11.123 -2.455 1.00 90.94 73 LYS A O 1
ATOM 593 N N . VAL A 1 74 ? -6.471 -9.860 -1.017 1.00 92.50 74 VAL A N 1
ATOM 594 C CA . VAL A 1 74 ? -7.778 -10.037 -1.671 1.00 92.50 74 VAL A CA 1
ATOM 595 C C . VAL A 1 74 ? -8.116 -8.844 -2.561 1.00 92.50 74 VAL A C 1
ATOM 597 O O . VAL A 1 74 ? -8.628 -9.015 -3.664 1.00 92.50 74 VAL A O 1
ATOM 600 N N . ARG A 1 75 ? -7.853 -7.618 -2.088 1.00 92.94 75 ARG A N 1
ATOM 601 C CA . ARG A 1 75 ? -8.180 -6.377 -2.800 1.00 92.94 75 ARG A CA 1
ATOM 602 C C . ARG A 1 75 ? -7.012 -5.393 -2.734 1.00 92.94 75 ARG A C 1
ATOM 604 O O . ARG A 1 75 ? -6.718 -4.888 -1.652 1.00 92.94 75 ARG A O 1
ATOM 611 N N . PRO A 1 76 ? -6.385 -5.028 -3.866 1.00 93.06 76 PRO A N 1
ATOM 612 C CA . PRO A 1 76 ? -5.264 -4.091 -3.888 1.00 93.06 76 PRO A CA 1
ATOM 613 C C . PRO A 1 76 ? -5.746 -2.631 -3.826 1.00 93.06 76 PRO A C 1
ATOM 615 O O . PRO A 1 76 ? -5.357 -1.793 -4.637 1.00 93.06 76 PRO A O 1
ATOM 618 N N . THR A 1 77 ? -6.645 -2.307 -2.901 1.00 95.06 77 THR A N 1
ATOM 619 C CA . THR A 1 77 ? -7.223 -0.967 -2.736 1.00 95.06 77 THR A CA 1
ATOM 620 C C . THR A 1 77 ? -7.254 -0.574 -1.268 1.00 95.06 77 THR A C 1
ATOM 622 O O . THR A 1 77 ? -7.352 -1.415 -0.378 1.00 95.06 77 THR A O 1
ATOM 625 N N . CYS A 1 78 ? -7.163 0.726 -1.004 1.00 94.38 78 CYS A N 1
ATOM 626 C CA . CYS A 1 78 ? -7.256 1.275 0.341 1.00 94.38 78 CYS A CA 1
ATOM 627 C C . CYS A 1 78 ? -8.672 1.081 0.930 1.00 94.38 78 CYS A C 1
ATOM 629 O O . CYS A 1 78 ? -9.632 1.520 0.291 1.00 94.38 78 CYS A O 1
ATOM 631 N N . PRO A 1 79 ? -8.827 0.513 2.144 1.00 93.00 79 PRO A N 1
ATOM 632 C CA . PRO A 1 79 ? -10.131 0.377 2.804 1.00 93.00 79 PRO A CA 1
ATOM 633 C C . PRO A 1 79 ? -10.882 1.705 2.999 1.00 93.00 79 PRO A C 1
ATOM 635 O O . PRO A 1 79 ? -12.103 1.735 2.891 1.00 93.00 79 PRO A O 1
ATOM 638 N N . LEU A 1 80 ? -10.155 2.802 3.248 1.00 90.38 80 LEU A N 1
ATOM 639 C CA . LEU A 1 80 ? -10.739 4.124 3.508 1.00 90.38 80 LEU A CA 1
ATOM 640 C C . LEU A 1 80 ? -11.135 4.878 2.235 1.00 90.38 80 LEU A C 1
ATOM 642 O O . LEU A 1 80 ? -12.274 5.306 2.089 1.00 90.38 80 LEU A O 1
ATOM 646 N N . CYS A 1 81 ? -10.198 5.055 1.303 1.00 93.62 81 CYS A N 1
ATOM 647 C CA . CYS A 1 81 ? -10.397 5.926 0.137 1.00 93.62 81 CYS A CA 1
ATOM 648 C C . CYS A 1 81 ? -10.498 5.184 -1.197 1.00 93.62 81 CYS A C 1
ATOM 650 O O . CYS A 1 81 ? -10.618 5.821 -2.239 1.00 93.62 81 CYS A O 1
ATOM 652 N N . ARG A 1 82 ? -10.411 3.848 -1.191 1.00 93.69 82 ARG A N 1
ATOM 653 C CA . ARG A 1 82 ? -10.506 2.980 -2.380 1.00 93.69 82 ARG A CA 1
ATOM 654 C C . ARG A 1 82 ? -9.445 3.222 -3.464 1.00 93.69 82 ARG A C 1
ATOM 656 O O . ARG A 1 82 ? -9.494 2.579 -4.507 1.00 93.69 82 ARG A O 1
ATOM 663 N N . ILE A 1 83 ? -8.443 4.066 -3.203 1.00 94.50 83 ILE A N 1
ATOM 664 C CA . ILE A 1 83 ? -7.291 4.282 -4.091 1.00 94.50 83 ILE A CA 1
ATOM 665 C C . ILE A 1 83 ? -6.499 2.976 -4.231 1.00 94.50 83 ILE A C 1
ATOM 667 O O . ILE A 1 83 ? -6.260 2.277 -3.241 1.00 94.50 83 ILE A O 1
ATOM 671 N N . HIS A 1 84 ? -6.084 2.657 -5.459 1.00 93.88 84 HIS A N 1
ATOM 672 C CA . HIS A 1 84 ? -5.273 1.480 -5.751 1.00 93.88 84 HIS A CA 1
ATOM 673 C C . HIS A 1 84 ? -3.914 1.544 -5.039 1.00 93.88 84 HIS A C 1
ATOM 675 O O . HIS A 1 84 ? -3.238 2.577 -5.022 1.00 93.88 84 HIS A O 1
ATOM 681 N N . VAL A 1 85 ? -3.516 0.425 -4.436 1.00 92.12 85 VAL A N 1
ATOM 682 C CA . VAL A 1 85 ? -2.236 0.280 -3.746 1.00 92.12 85 VAL A CA 1
ATOM 683 C C . VAL A 1 85 ? -1.318 -0.555 -4.632 1.00 92.12 85 VAL A C 1
ATOM 685 O O . VAL A 1 85 ? -1.586 -1.746 -4.811 1.00 92.12 85 VAL A O 1
ATOM 688 N N . PRO A 1 86 ? -0.233 0.023 -5.177 1.00 85.19 86 PRO A N 1
ATOM 689 C CA . PRO A 1 86 ? 0.699 -0.749 -5.979 1.00 85.19 86 PRO A CA 1
ATOM 690 C C . PRO A 1 86 ? 1.365 -1.832 -5.113 1.00 85.19 86 PRO A C 1
ATOM 692 O O . PRO A 1 86 ? 1.673 -1.582 -3.939 1.00 85.19 86 PRO A O 1
ATOM 695 N N . PRO A 1 87 ? 1.615 -3.032 -5.667 1.00 80.06 87 PRO A N 1
ATOM 696 C CA . PRO A 1 87 ? 2.293 -4.091 -4.936 1.00 80.06 87 PRO A CA 1
ATOM 697 C C . PRO A 1 87 ? 3.688 -3.626 -4.521 1.00 80.06 87 PRO A C 1
ATOM 699 O O . PRO A 1 87 ? 4.354 -2.865 -5.230 1.00 80.06 87 PRO A O 1
ATOM 702 N N . ARG A 1 88 ? 4.154 -4.107 -3.367 1.00 74.19 88 ARG A N 1
ATOM 703 C CA . ARG A 1 88 ? 5.506 -3.814 -2.888 1.00 74.19 88 ARG A CA 1
ATOM 704 C C . ARG A 1 88 ? 6.501 -4.535 -3.799 1.00 74.19 88 ARG A C 1
ATOM 706 O O . ARG A 1 88 ? 6.788 -5.711 -3.601 1.00 74.19 88 ARG A O 1
ATOM 713 N N . ARG A 1 89 ? 6.991 -3.849 -4.833 1.00 74.69 89 ARG A N 1
ATOM 714 C CA . ARG A 1 89 ? 7.980 -4.410 -5.757 1.00 74.69 89 ARG A CA 1
ATOM 715 C C . ARG A 1 89 ? 9.290 -4.621 -5.008 1.00 74.69 89 ARG A C 1
ATOM 717 O O . ARG A 1 89 ? 9.890 -3.666 -4.523 1.00 74.69 89 ARG A O 1
ATOM 724 N N . ASN A 1 90 ? 9.734 -5.870 -4.920 1.00 80.81 90 ASN A N 1
ATOM 725 C CA . ASN A 1 90 ? 11.111 -6.154 -4.555 1.00 80.81 90 ASN A CA 1
ATOM 726 C C . ASN A 1 90 ? 11.956 -5.918 -5.811 1.00 80.81 90 ASN A C 1
ATOM 728 O O . ASN A 1 90 ? 11.839 -6.658 -6.792 1.00 80.81 90 ASN A O 1
ATOM 732 N N . PHE A 1 91 ? 12.730 -4.834 -5.805 1.00 84.19 91 PHE A N 1
ATOM 733 C CA . PHE A 1 91 ? 13.512 -4.411 -6.964 1.00 84.19 91 PHE A CA 1
ATOM 734 C C . PHE A 1 91 ? 14.455 -5.522 -7.438 1.00 84.19 91 PHE A C 1
ATOM 736 O O . PHE A 1 91 ? 14.523 -5.779 -8.635 1.00 84.19 91 PHE A O 1
ATOM 743 N N . LEU A 1 92 ? 15.071 -6.255 -6.503 1.00 87.81 92 LEU A N 1
ATOM 744 C CA . LEU A 1 92 ? 15.944 -7.387 -6.814 1.00 87.81 92 LEU A CA 1
ATOM 745 C C . LEU A 1 92 ? 15.187 -8.511 -7.520 1.00 87.81 92 LEU A C 1
ATOM 747 O O . LEU A 1 92 ? 15.623 -8.957 -8.572 1.00 87.81 92 LEU A O 1
ATOM 751 N N . LEU A 1 93 ? 14.021 -8.925 -7.010 1.00 85.62 93 LEU A N 1
ATOM 752 C CA . LEU A 1 93 ? 13.210 -9.955 -7.677 1.00 85.62 93 LEU A CA 1
ATOM 753 C C . LEU A 1 93 ? 12.746 -9.499 -9.063 1.00 85.62 93 LEU A C 1
ATOM 755 O O . LEU A 1 93 ? 12.779 -10.275 -10.010 1.00 85.62 93 LEU A O 1
ATOM 759 N N . THR A 1 94 ? 12.350 -8.233 -9.196 1.00 87.31 94 THR A N 1
ATOM 760 C CA . THR A 1 94 ? 11.924 -7.671 -10.487 1.00 87.31 94 THR A CA 1
ATOM 761 C C . THR A 1 94 ? 13.080 -7.677 -11.490 1.00 87.31 94 THR A C 1
ATOM 763 O O . THR A 1 94 ? 12.891 -8.059 -12.642 1.00 87.31 94 THR A O 1
ATOM 766 N N . LEU A 1 95 ? 14.282 -7.302 -11.043 1.00 89.62 95 LEU A N 1
ATOM 767 C CA . LEU A 1 95 ? 15.495 -7.315 -11.852 1.00 89.62 95 LEU A CA 1
ATOM 768 C C . LEU A 1 95 ? 15.900 -8.742 -12.235 1.00 89.62 95 LEU A C 1
ATOM 770 O O . LEU A 1 95 ? 16.164 -8.992 -13.403 1.00 89.62 95 LEU A O 1
ATOM 774 N N . LEU A 1 96 ? 15.898 -9.680 -11.286 1.00 92.25 96 LEU A N 1
ATOM 775 C CA . LEU A 1 96 ? 16.214 -11.087 -11.538 1.00 92.25 96 LEU A CA 1
ATOM 776 C C . LEU A 1 96 ? 15.252 -11.697 -12.559 1.00 92.25 96 LEU A C 1
ATOM 778 O O . LEU A 1 96 ? 15.701 -12.274 -13.543 1.00 92.25 96 LEU A O 1
ATOM 782 N N . LEU A 1 97 ? 13.940 -11.509 -12.383 1.00 89.31 97 LEU A N 1
ATOM 783 C CA . LEU A 1 97 ? 12.940 -11.985 -13.342 1.00 89.31 97 LEU A CA 1
ATOM 784 C C . LEU A 1 97 ? 13.143 -11.361 -14.725 1.00 89.31 97 LEU A C 1
ATOM 786 O O . LEU A 1 97 ? 13.098 -12.070 -15.727 1.00 89.31 97 LEU A O 1
ATOM 790 N N . TYR A 1 98 ? 13.409 -10.054 -14.787 1.00 91.06 98 TYR A N 1
ATOM 791 C CA . TYR A 1 98 ? 13.720 -9.376 -16.042 1.00 91.06 98 TYR A CA 1
ATOM 792 C C . TYR A 1 98 ? 14.967 -9.963 -16.719 1.00 91.06 98 TYR A C 1
ATOM 794 O O . TYR A 1 98 ? 14.940 -10.226 -17.920 1.00 91.06 98 TYR A O 1
ATOM 802 N N . LEU A 1 99 ? 16.045 -10.207 -15.968 1.00 93.25 99 LEU A N 1
ATOM 803 C CA . LEU A 1 99 ? 17.279 -10.795 -16.489 1.00 93.25 99 LEU A CA 1
ATOM 804 C C . LEU A 1 99 ? 17.060 -12.227 -16.981 1.00 93.25 99 LEU A C 1
ATOM 806 O O . LEU A 1 99 ? 17.472 -12.536 -18.093 1.00 93.25 99 LEU A O 1
ATOM 810 N N . VAL A 1 100 ? 16.354 -13.067 -16.219 1.00 92.62 100 VAL A N 1
ATOM 811 C CA . VAL A 1 100 ? 16.007 -14.439 -16.627 1.00 92.62 100 VAL A CA 1
ATOM 812 C C . VAL A 1 100 ? 15.190 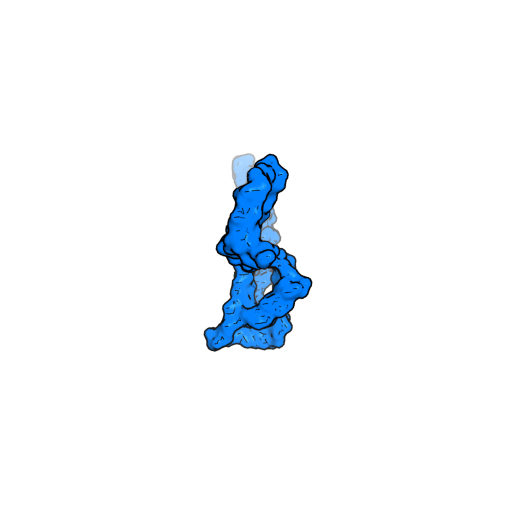-14.426 -17.917 1.00 92.62 100 VAL A C 1
ATOM 814 O O . VAL A 1 100 ? 15.525 -15.127 -18.868 1.00 92.62 100 VAL A O 1
ATOM 817 N N . GLN A 1 101 ? 14.161 -13.579 -18.000 1.00 92.00 101 GLN A N 1
ATOM 818 C CA . GLN A 1 101 ? 13.355 -13.435 -19.216 1.00 92.00 101 GLN A CA 1
ATOM 819 C C . GLN A 1 101 ? 14.187 -12.937 -20.401 1.00 92.00 101 GLN A C 1
ATOM 821 O O . GLN A 1 101 ? 13.998 -13.386 -21.532 1.00 92.00 101 GLN A O 1
ATOM 826 N N . ARG A 1 102 ? 15.109 -12.003 -20.156 1.00 90.56 102 ARG A N 1
ATOM 827 C CA . ARG A 1 102 ? 15.984 -11.441 -21.185 1.00 90.56 102 ARG A CA 1
ATOM 828 C C . ARG A 1 102 ? 16.985 -12.472 -21.701 1.00 90.56 102 ARG A C 1
ATOM 830 O O . ARG A 1 102 ? 17.143 -12.574 -22.913 1.00 90.56 102 ARG A O 1
ATOM 837 N N . ILE A 1 103 ? 17.610 -13.241 -20.811 1.00 89.44 103 ILE A N 1
ATOM 838 C CA . ILE A 1 103 ? 18.521 -14.337 -21.160 1.00 89.44 103 ILE A CA 1
ATOM 839 C C . ILE A 1 103 ? 17.754 -15.421 -21.919 1.00 89.44 103 ILE A C 1
ATOM 841 O O . ILE A 1 103 ? 18.194 -15.823 -22.988 1.00 89.44 103 ILE A O 1
ATOM 845 N N . GLY A 1 104 ? 16.565 -15.816 -21.452 1.00 83.12 104 GLY A N 1
ATOM 846 C CA . GLY A 1 104 ? 15.726 -16.801 -22.140 1.00 83.12 104 GLY A CA 1
ATOM 847 C C . GLY A 1 104 ? 15.370 -16.385 -23.571 1.00 83.12 104 GLY A C 1
ATOM 848 O O . GLY A 1 104 ? 15.553 -17.160 -24.506 1.00 83.12 104 GLY A O 1
ATOM 849 N N . LYS A 1 105 ? 14.945 -15.130 -23.773 1.00 85.75 105 LYS A N 1
ATOM 850 C CA . LYS A 1 105 ? 14.687 -14.585 -25.120 1.00 85.75 105 LYS A CA 1
ATOM 851 C C . LYS A 1 105 ? 15.946 -14.520 -25.985 1.00 85.75 105 LYS A C 1
ATOM 853 O O . LYS A 1 105 ? 15.865 -14.730 -27.191 1.00 85.75 105 LYS A O 1
ATOM 858 N N . TRP A 1 106 ? 17.095 -14.201 -25.393 1.00 81.75 106 TRP A N 1
ATOM 859 C CA . TRP A 1 106 ? 18.364 -14.163 -26.115 1.00 81.75 106 TRP A CA 1
ATOM 860 C C . TRP A 1 106 ? 18.798 -15.565 -26.561 1.00 81.75 106 TRP A C 1
ATOM 862 O O . TRP A 1 106 ? 19.133 -15.734 -27.728 1.00 81.75 106 TRP A O 1
ATOM 872 N N . LEU A 1 107 ? 18.682 -16.569 -25.686 1.00 78.31 107 LEU A N 1
ATOM 873 C CA . LEU A 1 107 ? 18.988 -17.973 -25.986 1.00 78.31 107 LEU A CA 1
ATOM 874 C C . LEU A 1 107 ? 18.078 -18.555 -27.073 1.00 78.31 107 LEU A C 1
ATOM 876 O O . LEU A 1 107 ? 18.543 -19.304 -27.922 1.00 78.31 107 LEU A O 1
ATOM 880 N N . GLN A 1 108 ? 16.796 -18.177 -27.095 1.00 76.12 108 GLN A N 1
ATOM 881 C CA . GLN A 1 108 ? 15.893 -18.560 -28.187 1.00 76.12 108 GLN A CA 1
ATOM 882 C C . GLN A 1 108 ? 16.287 -17.929 -29.529 1.00 76.12 108 GLN A C 1
ATOM 884 O O . GLN A 1 108 ? 16.076 -18.531 -30.577 1.00 76.12 108 GLN A O 1
ATOM 889 N N . LYS A 1 109 ? 16.831 -16.706 -29.511 1.00 80.50 109 LYS A N 1
ATOM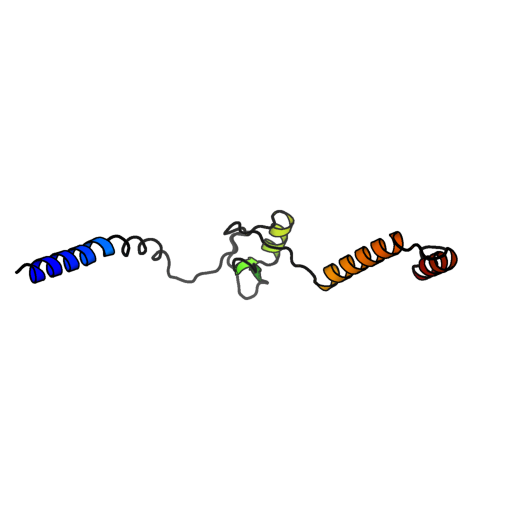 890 C CA . LYS A 1 109 ? 17.213 -15.967 -30.723 1.00 80.50 109 LYS A CA 1
ATOM 891 C C . LYS A 1 109 ? 18.577 -16.392 -31.273 1.00 80.50 109 LYS A C 1
ATOM 893 O O . LYS A 1 109 ? 18.783 -16.345 -32.482 1.00 80.50 109 LYS A O 1
ATOM 898 N N . TYR A 1 110 ? 19.492 -16.776 -30.394 1.00 69.62 110 TYR A N 1
ATOM 899 C CA . TYR A 1 110 ? 20.837 -17.225 -30.730 1.00 69.62 110 TYR A CA 1
ATOM 900 C C . TYR A 1 110 ? 21.073 -18.569 -30.045 1.00 69.62 110 TYR A C 1
ATOM 902 O O . TYR A 1 110 ? 21.692 -18.603 -28.977 1.00 69.62 110 TYR A O 1
ATOM 910 N N . PRO A 1 111 ? 20.538 -19.667 -30.611 1.00 66.00 111 PRO A N 1
ATOM 911 C CA . PRO A 1 111 ? 20.807 -20.990 -30.083 1.00 66.00 111 PRO A CA 1
ATOM 912 C C . PRO A 1 111 ? 22.320 -21.214 -30.107 1.00 66.00 111 PRO A C 1
ATOM 914 O O . PRO A 1 111 ? 22.973 -21.077 -31.143 1.00 66.00 111 PRO A O 1
ATOM 917 N N . LEU A 1 112 ? 22.875 -21.491 -28.931 1.00 71.88 112 LEU A N 1
ATOM 918 C CA . LEU A 1 112 ? 24.260 -21.914 -28.774 1.00 71.88 112 LEU A CA 1
ATOM 919 C C . LEU A 1 112 ? 24.495 -23.194 -29.588 1.00 71.88 112 LEU A C 1
ATOM 921 O O . LEU A 1 112 ? 23.563 -23.969 -29.815 1.00 71.88 112 LEU A O 1
ATOM 925 N N . THR A 1 113 ? 25.738 -23.435 -30.014 1.00 76.50 113 THR A N 1
ATOM 926 C CA . THR A 1 113 ? 26.092 -24.735 -30.598 1.00 76.50 113 THR A CA 1
ATOM 927 C C . THR A 1 113 ? 25.754 -25.845 -29.601 1.00 76.50 113 THR A C 1
ATOM 929 O O . THR A 1 113 ? 25.756 -25.627 -28.384 1.00 76.50 113 THR A O 1
ATOM 932 N N . SER A 1 114 ? 25.450 -27.040 -30.110 1.00 65.12 114 SER A N 1
ATOM 933 C CA . SER A 1 114 ? 25.036 -28.194 -29.300 1.00 65.12 114 SER A CA 1
ATOM 934 C C . SER A 1 114 ? 25.988 -28.492 -28.135 1.00 65.12 114 SER A C 1
ATOM 936 O O . SER A 1 114 ? 25.536 -28.932 -27.084 1.00 65.12 114 SER A O 1
ATOM 938 N N . GLU A 1 115 ? 27.277 -28.183 -28.296 1.00 70.75 115 GLU A N 1
ATOM 939 C CA . GLU A 1 115 ? 28.330 -28.365 -27.288 1.00 70.75 115 GLU A CA 1
ATOM 940 C C . GLU A 1 115 ? 28.241 -27.365 -26.126 1.00 70.75 115 GLU A C 1
ATOM 942 O O . GLU A 1 115 ? 28.433 -27.725 -24.967 1.00 70.75 115 GLU A O 1
ATOM 947 N N . ILE A 1 116 ? 27.936 -26.094 -26.406 1.00 68.56 116 ILE A N 1
ATOM 948 C CA . ILE A 1 116 ? 27.815 -25.083 -25.345 1.00 68.56 116 ILE A CA 1
ATOM 949 C C . ILE A 1 116 ? 26.465 -25.251 -24.640 1.00 68.56 116 ILE A C 1
ATOM 951 O O . ILE A 1 116 ? 26.353 -25.027 -23.437 1.00 68.56 116 ILE A O 1
ATOM 955 N N . GLN A 1 117 ? 25.437 -25.697 -25.367 1.00 66.69 117 GLN A N 1
ATOM 956 C CA . GLN A 1 117 ? 24.140 -25.998 -24.781 1.00 66.69 117 GLN A CA 1
ATOM 957 C C . GLN A 1 117 ? 24.250 -27.117 -23.729 1.00 66.69 117 GLN A C 1
ATOM 959 O O . GLN A 1 117 ? 23.775 -26.916 -22.613 1.00 66.69 117 GLN A O 1
ATOM 964 N N . SER A 1 118 ? 24.907 -28.247 -24.026 1.00 67.25 118 SER A N 1
ATOM 965 C CA . SER A 1 118 ? 25.094 -29.335 -23.048 1.00 67.25 118 SER A CA 1
ATOM 966 C C . SER A 1 118 ? 25.885 -28.884 -21.815 1.00 67.25 118 SER A C 1
ATOM 968 O O . SER A 1 118 ? 25.433 -29.114 -20.697 1.00 67.25 118 SER A O 1
ATOM 970 N N . ALA A 1 119 ? 26.975 -28.132 -21.999 1.00 68.12 119 ALA A N 1
ATOM 971 C CA . ALA A 1 119 ? 27.789 -27.608 -20.897 1.00 68.12 119 ALA A CA 1
ATOM 972 C C . ALA A 1 119 ? 27.014 -26.650 -19.967 1.00 68.12 119 ALA A C 1
ATOM 974 O O . ALA A 1 119 ? 27.201 -26.649 -18.745 1.00 68.12 119 ALA A O 1
ATOM 975 N N . VAL A 1 120 ? 26.115 -25.835 -20.531 1.00 71.81 120 VAL A N 1
ATOM 976 C CA . VAL A 1 120 ? 25.234 -24.949 -19.755 1.00 71.81 120 VAL A CA 1
ATOM 977 C C . VAL A 1 120 ? 24.200 -25.756 -18.967 1.00 71.81 120 VAL A C 1
ATOM 979 O O . VAL A 1 120 ? 23.960 -25.453 -17.799 1.00 71.81 120 VAL A O 1
ATOM 982 N N . TRP A 1 121 ? 23.605 -26.793 -19.561 1.00 67.31 121 TRP A N 1
ATOM 983 C CA . TRP A 1 121 ? 22.624 -27.639 -18.874 1.00 67.31 121 TRP A CA 1
ATOM 984 C C . TRP A 1 121 ? 23.244 -28.531 -17.786 1.00 67.31 121 TRP A C 1
ATOM 986 O O . TRP A 1 121 ? 22.612 -28.721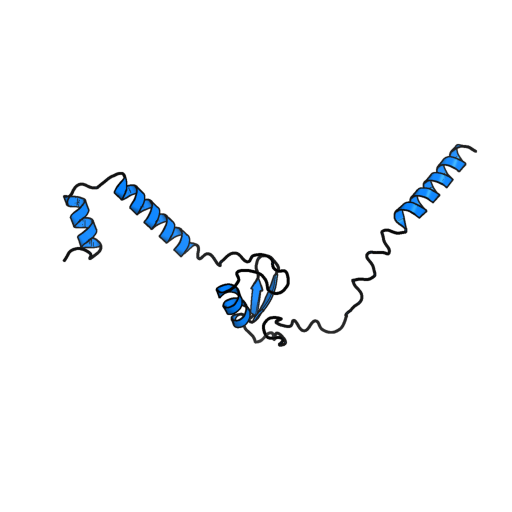 -16.747 1.00 67.31 121 TRP A O 1
ATOM 996 N N . GLU A 1 122 ? 24.478 -29.007 -17.966 1.00 73.50 122 GLU A N 1
ATOM 997 C CA . GLU A 1 122 ? 25.258 -29.703 -16.927 1.00 73.50 122 GLU A CA 1
ATOM 998 C C . GLU A 1 122 ? 25.596 -28.765 -15.758 1.00 73.50 122 GLU A C 1
ATOM 1000 O O . GLU A 1 122 ? 25.360 -29.100 -14.599 1.00 73.50 122 GLU A O 1
ATOM 1005 N N . SER A 1 123 ? 26.051 -27.539 -16.046 1.00 73.69 123 SER A N 1
ATOM 1006 C CA . SER A 1 123 ? 26.374 -26.535 -15.015 1.00 73.69 123 SER A CA 1
ATOM 1007 C C . SER A 1 123 ? 25.154 -26.092 -14.199 1.00 73.69 123 SER A C 1
ATOM 1009 O O . SER A 1 123 ? 25.280 -25.705 -13.038 1.00 73.69 123 SER A O 1
ATOM 1011 N N . LEU A 1 124 ? 23.963 -26.136 -14.802 1.00 73.94 124 LEU A N 1
ATOM 1012 C CA . LEU A 1 124 ? 22.687 -25.846 -14.145 1.00 73.94 124 LEU A CA 1
ATOM 1013 C C . LEU A 1 124 ? 22.057 -27.083 -13.478 1.00 73.94 124 LEU A C 1
ATOM 1015 O O . LEU A 1 124 ? 20.973 -26.965 -12.906 1.00 73.94 124 LEU A O 1
ATOM 1019 N N . GLY A 1 125 ? 22.717 -28.247 -13.528 1.00 62.22 125 GLY A N 1
ATOM 1020 C CA . GLY A 1 125 ? 22.266 -29.483 -12.882 1.00 62.22 125 GLY A CA 1
ATOM 1021 C C . GLY A 1 125 ? 21.027 -30.120 -13.519 1.00 62.22 125 GLY A C 1
ATOM 1022 O O . GLY A 1 125 ? 20.275 -30.805 -12.832 1.00 62.22 125 GLY A O 1
ATOM 1023 N N . TYR A 1 126 ? 20.774 -29.855 -14.804 1.00 53.50 126 TYR A N 1
ATOM 1024 C CA . TYR A 1 126 ? 19.584 -30.321 -15.528 1.00 53.50 126 TYR A CA 1
ATOM 1025 C C . TYR A 1 126 ? 19.829 -31.575 -16.378 1.00 53.50 126 TYR A C 1
ATOM 1027 O O . TYR A 1 126 ? 18.868 -32.214 -16.804 1.00 53.50 126 TYR A O 1
ATOM 1035 N N . ILE A 1 127 ? 21.092 -31.924 -16.631 1.00 52.91 127 ILE A N 1
ATOM 1036 C CA . ILE A 1 127 ? 21.495 -33.171 -17.290 1.00 52.91 127 ILE A CA 1
ATOM 1037 C C . ILE A 1 127 ? 22.318 -33.972 -16.277 1.00 52.91 127 ILE A C 1
ATOM 1039 O O . ILE A 1 127 ? 23.277 -33.440 -15.717 1.00 52.91 127 ILE A O 1
ATOM 1043 N N . SER A 1 128 ? 21.882 -35.207 -16.014 1.00 53.91 128 SER A N 1
ATOM 1044 C CA . SER A 1 128 ? 22.570 -36.221 -15.203 1.00 53.91 128 SER A CA 1
ATOM 1045 C C . SER A 1 128 ? 23.374 -37.168 -16.078 1.00 53.91 128 SER A C 1
ATOM 1047 O O . SER A 1 128 ? 22.755 -37.654 -17.056 1.00 53.91 128 SER A O 1
#

pLDDT: mean 77.73, std 15.03, range [41.75, 95.06]

Secondary structure (DSSP, 8-state):
-HHHHHHHHHHHHHHHHSTTTSSTTSSSS-S--S----EETTTTEEPPTTS-EEE-TTT--EEEHHHHHHHHHH--B-TTT--B------HHHHHHHHHHHHHHHHHHHSP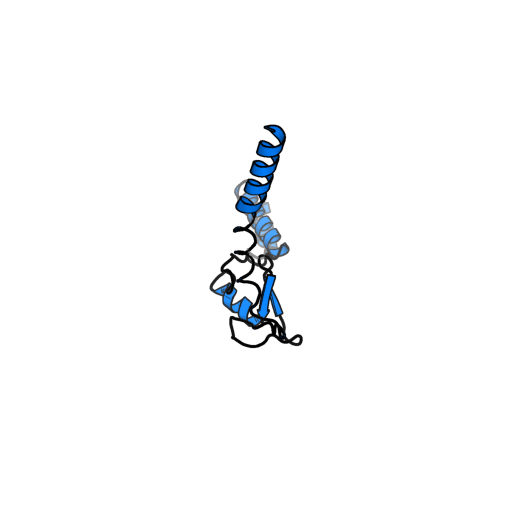PPHHHHHHHHHHTT---

Radius of gyration: 31.29 Å; chains: 1; bounding box: 50×98×52 Å

InterPro domains:
  IPR001841 Zinc finger, RING-type [PF13639] (39-82)
  IPR001841 Zinc finger, RING-type [PS50089] (40-82)
  IPR001841 Zinc finger, RING-type [SM00184] (40-81)
  IPR013083 Zinc finger, RING/FYVE/PHD-type [G3DSA:3.30.40.10] (23-92)
  IPR053238 RING-H2 finger domain-containing protein [PTHR14155] (34-85)